Protein 4UF1 (pdb70)

B-factor: mean 53.61, std 28.67, range [16.82, 196.29]

Foldseek 3Di:
DDCPCVVVVVVVVVVVVVVVVVVVVLVPDDPVRVVLVVLLVVLLVVLCVVCVVVLVVVCVVLPDDPDDLVRSLCVLCVCLVVPLQLVSLSVSVSSLVVNCVVPPVDPPVSSVVSCPDPNVVSNCVPVVNNSVVRD/DDDDPVVVVVVVVVVVVVVVVD

Secondary structure (DSSP, 8-state):
---TTHHHHHHHHHHHHHHHHHHHHHHTS-HHHHHHHHHHHHHHHHHHHHTHHHHHHHHHHHSSSS--HHHHHHHHHHHHHH---HHHHHHHHHHHHHHHHH-TTS-THHHHHHHTTHHHHHHHTTHHHHHHHH-/----HHHHHHHHHHHHHHHH--

Sequence (157 aa):
AAIEFDEIVKKLLNIYINDICTTGEKRLLNNYEKSILDRIYKSCEYIKKNYELDFNSMYNQININNITTSDIKSKIIEALLIDSRPSVKLATLSFISLIAEKWGEKNRAKIMEILSNEIVEKISNNGKDFIDFIDSTMGQVGRQLAIIGDDINRRYD

Nearest PDB structures (foldseek):
  4uf1-assembly1_A-2  TM=1.007E+00  e=1.704E-17  Deerpox virus W-1170-84
  4uf3-assembly1_A-2  TM=9.980E-01  e=1.608E-16  Deerpox virus W-1170-84
  4uf2-assembly1_A-2  TM=9.944E-01  e=8.113E-16  Deerpox virus W-1170-84
  4d2l-assembly1_A  TM=8.173E-01  e=8.410E-04  Vaccinia virus Ankara
  5ajk-assembly1_C  TM=8.525E-01  e=1.277E-03  Variola virus

Structure (mmCIF, N/CA/C/O backbone):
data_4UF1
#
_entry.id   4UF1
#
_cell.length_a   93.260
_cell.length_b   93.260
_cell.length_c   45.620
_cell.angle_alpha   90.00
_cell.angle_beta   90.00
_cell.angle_gamma   90.00
#
_symmetry.space_group_name_H-M   'P 41 21 2'
#
loop_
_entity.id
_entity.type
_entity.pdbx_description
1 polymer 'Antiapoptotic membrane protein'
2 polymer 'Bcl-2 homologous antagonist/killer'
3 non-polymer 'SULFATE ION'
4 water water
#
loop_
_atom_site.group_PDB
_atom_site.id
_atom_site.type_symbol
_atom_site.label_atom_id
_atom_site.label_alt_id
_atom_site.label_comp_id
_atom_site.label_asym_id
_atom_site.label_entity_id
_atom_site.label_seq_id
_atom_site.pdbx_PDB_ins_code
_atom_site.Cartn_x
_atom_site.Cartn_y
_atom_site.Cartn_z
_atom_site.occupancy
_atom_site.B_iso_or_equiv
_atom_site.auth_seq_id
_atom_site.auth_comp_id
_atom_site.auth_asym_id
_atom_site.auth_atom_id
_atom_site.pdbx_PDB_model_num
ATOM 1 N N . ALA A 1 16 ? -13.419 -28.079 28.943 1.00 125.09 3 ALA A N 1
ATOM 2 C CA . ALA A 1 16 ? -12.613 -27.229 29.811 1.00 107.80 3 ALA A CA 1
ATOM 3 C C . ALA A 1 16 ? -13.002 -25.762 29.627 1.00 95.35 3 ALA A C 1
ATOM 4 O O . ALA A 1 16 ? -14.028 -25.322 30.148 1.00 85.71 3 ALA A O 1
ATOM 10 N N . ALA A 1 17 ? -12.186 -25.009 28.892 1.00 85.69 4 ALA A N 1
ATOM 11 C CA . ALA A 1 17 ? -12.494 -23.619 28.573 1.00 57.79 4 ALA A CA 1
ATOM 12 C C . ALA A 1 17 ? -13.091 -23.538 27.177 1.00 46.02 4 ALA A C 1
ATOM 13 O O . ALA A 1 17 ? -12.391 -23.714 26.182 1.00 41.92 4 ALA A O 1
ATOM 20 N N . ILE A 1 18 ? -14.388 -23.265 27.115 1.00 31.22 5 ILE A N 1
ATOM 21 C CA . ILE A 1 18 ? -15.132 -23.310 25.864 1.00 36.39 5 ILE A CA 1
ATOM 22 C C . ILE A 1 18 ? -15.463 -21.916 25.336 1.00 33.25 5 ILE A C 1
ATOM 23 O O . ILE A 1 18 ? -16.038 -21.780 24.254 1.00 38.43 5 ILE A O 1
ATOM 39 N N . GLU A 1 19 ? -15.093 -20.884 26.092 1.00 29.02 6 GLU A N 1
ATOM 40 C CA . GLU A 1 19 ? -15.636 -19.546 25.860 1.00 29.90 6 GLU A CA 1
ATOM 41 C C . GLU A 1 19 ? -15.109 -18.876 24.580 1.00 28.12 6 GLU A C 1
ATOM 42 O O . GLU A 1 19 ? -15.599 -17.809 24.197 1.00 34.48 6 GLU A O 1
ATOM 54 N N . PHE A 1 20 ? -14.127 -19.493 23.921 1.00 25.90 7 PHE A N 1
ATOM 55 C CA . PHE A 1 20 ? -13.614 -18.982 22.644 1.00 24.73 7 PHE A CA 1
ATOM 56 C C . PHE A 1 20 ? -13.921 -19.916 21.471 1.00 23.94 7 PHE A C 1
ATOM 57 O O . PHE A 1 20 ? -13.459 -19.683 20.356 1.00 23.10 7 PHE A O 1
ATOM 74 N N . ASP A 1 21 ? -14.696 -20.967 21.718 1.00 24.38 8 ASP A N 1
ATOM 75 C CA . ASP A 1 21 ? -14.987 -21.953 20.683 1.00 26.00 8 ASP A CA 1
ATOM 76 C C . ASP A 1 21 ? -15.705 -21.343 19.478 1.00 22.97 8 ASP A C 1
ATOM 77 O O . ASP A 1 21 ? -15.338 -21.602 18.335 1.00 22.39 8 ASP A O 1
ATOM 86 N N . GLU A 1 22 ? -16.726 -20.533 19.737 1.00 26.22 9 GLU A N 1
ATOM 87 C CA . GLU A 1 22 ? -17.522 -19.944 18.665 1.00 26.96 9 GLU A CA 1
ATOM 88 C C . GLU A 1 22 ? -16.733 -18.902 17.872 1.00 31.10 9 GLU A C 1
ATOM 89 O O . GLU A 1 22 ? -16.940 -18.743 16.670 1.00 29.97 9 GLU A O 1
ATOM 101 N N . ILE A 1 23 ? -15.832 -18.193 18.543 1.00 24.59 10 ILE A N 1
ATOM 102 C CA . ILE A 1 23 ? -14.983 -17.212 17.872 1.00 21.79 10 ILE A CA 1
ATOM 103 C C . ILE A 1 23 ? -14.071 -17.908 16.871 1.00 21.85 10 ILE A C 1
ATOM 104 O O . ILE A 1 23 ? -13.931 -17.457 15.735 1.00 29.21 10 ILE A O 1
ATOM 120 N N . VAL A 1 24 ? -13.459 -19.010 17.290 1.00 22.24 11 VAL A N 1
ATOM 121 C CA . VAL A 1 24 ? -12.562 -19.751 16.413 1.00 21.96 11 VAL A CA 1
ATOM 122 C C . VAL A 1 24 ? -13.333 -20.249 15.192 1.00 30.67 11 VAL A C 1
ATOM 123 O O . VAL A 1 24 ? -12.900 -20.048 14.063 1.00 29.03 11 VAL A O 1
ATOM 136 N N . LYS A 1 25 ? -14.482 -20.876 15.423 1.00 24.65 12 LYS A N 1
ATOM 137 C CA . LYS A 1 25 ? -15.308 -21.383 14.331 1.00 20.66 12 LYS A CA 1
ATOM 138 C C . LYS A 1 25 ? -15.679 -20.277 13.344 1.00 35.27 12 LYS A C 1
ATOM 139 O O . LYS A 1 25 ? -15.634 -20.475 12.128 1.00 21.38 12 LYS A O 1
ATOM 158 N N . LYS A 1 26 ? -16.037 -19.111 13.868 1.00 20.72 13 LYS A N 1
ATOM 159 C CA . LYS A 1 26 ? -16.431 -17.988 13.022 1.00 24.30 13 LYS A CA 1
ATOM 160 C C . LYS A 1 26 ? -15.264 -17.472 12.185 1.00 33.07 13 LYS A C 1
ATOM 161 O O . LYS A 1 26 ? -15.413 -17.220 10.993 1.00 22.21 13 LYS A O 1
ATOM 180 N N . LEU A 1 27 ? -14.102 -17.317 12.812 1.00 23.88 14 LEU A N 1
ATOM 181 C CA . LEU A 1 27 ? -12.940 -16.767 12.126 1.00 22.17 14 LEU A CA 1
ATOM 182 C C . LEU A 1 27 ? -12.358 -17.754 11.116 1.00 23.93 14 LEU A C 1
ATOM 183 O O . LEU A 1 27 ? -11.754 -17.347 10.125 1.00 28.72 14 LEU A O 1
ATOM 199 N N . LEU A 1 28 ? -12.540 -19.049 11.360 1.00 23.94 15 LEU A N 1
ATOM 200 C CA . LEU A 1 28 ? -12.048 -20.063 10.431 1.00 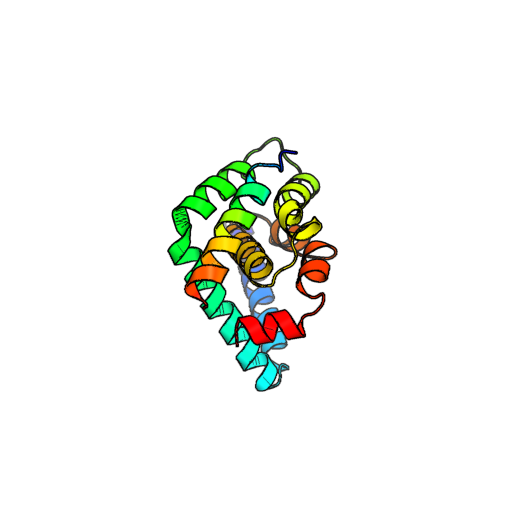31.72 15 LEU A CA 1
ATOM 201 C C 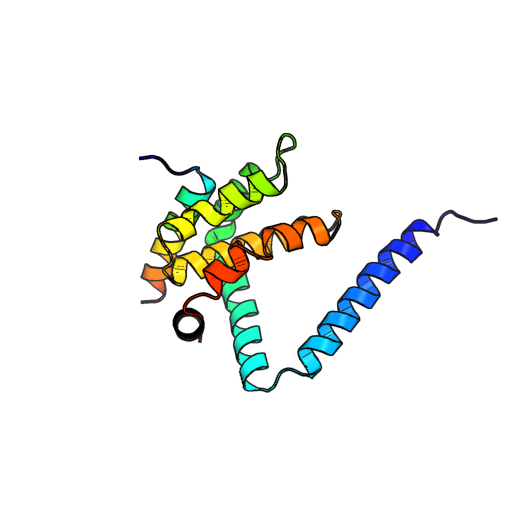. LEU A 1 28 ? -12.878 -20.084 9.149 1.00 26.87 15 LEU A C 1
ATOM 202 O O . LEU A 1 28 ? -12.339 -20.297 8.068 1.00 21.70 15 LEU A O 1
ATOM 218 N N . ASN A 1 29 ? -14.184 -19.861 9.265 1.00 26.50 16 ASN A N 1
ATOM 219 C CA . ASN A 1 29 ? -15.041 -19.780 8.087 1.00 22.80 16 ASN A CA 1
ATOM 220 C C . ASN A 1 29 ? -14.709 -18.551 7.244 1.00 33.32 16 ASN A C 1
ATOM 221 O O . ASN A 1 29 ? -14.608 -18.648 6.024 1.00 29.89 16 ASN A O 1
ATOM 232 N N . ILE A 1 30 ? -14.539 -17.399 7.890 1.00 27.29 17 ILE A N 1
ATOM 233 C CA . ILE A 1 30 ? -14.152 -16.184 7.176 1.00 24.92 17 ILE A CA 1
ATOM 234 C C . ILE A 1 30 ? -12.798 -16.380 6.508 1.00 36.27 17 ILE A C 1
ATOM 235 O O . ILE A 1 30 ? -12.595 -15.970 5.364 1.00 27.74 17 ILE A O 1
ATOM 251 N N . TYR A 1 31 ? -11.872 -17.004 7.229 1.00 31.88 18 TYR A N 1
ATOM 252 C CA . TYR A 1 31 ? -10.510 -17.151 6.742 1.00 26.49 18 TYR A CA 1
ATOM 253 C C . TYR A 1 31 ? -10.454 -18.018 5.482 1.00 29.34 18 TYR A C 1
ATOM 254 O O . TYR A 1 31 ? -9.846 -17.631 4.487 1.00 20.57 18 TYR A O 1
ATOM 272 N N . ILE A 1 32 ? -11.098 -19.180 5.515 1.00 21.26 19 ILE A N 1
ATOM 273 C CA . ILE A 1 32 ? -11.004 -20.121 4.407 1.00 24.93 19 ILE A CA 1
ATOM 274 C C . ILE A 1 32 ? -11.851 -19.668 3.215 1.00 31.37 19 ILE A C 1
ATOM 275 O O . ILE A 1 32 ? -11.505 -19.954 2.071 1.00 24.08 19 ILE A O 1
ATOM 291 N N . ASN A 1 33 ? -12.948 -18.957 3.465 1.00 28.58 20 ASN A N 1
ATOM 292 C CA . ASN A 1 33 ? -13.711 -18.370 2.364 1.00 24.85 20 ASN A CA 1
ATOM 293 C C . ASN A 1 33 ? -12.873 -17.344 1.601 1.00 26.74 20 ASN A C 1
ATOM 294 O O . ASN A 1 33 ? -12.984 -17.223 0.382 1.00 27.71 20 ASN A O 1
ATOM 305 N N . ASP A 1 34 ? -12.032 -16.609 2.323 1.00 28.07 21 ASP A N 1
ATOM 306 C CA . ASP A 1 34 ? -11.179 -15.604 1.697 1.00 29.24 21 ASP A CA 1
ATOM 307 C C . ASP A 1 34 ? -10.065 -16.256 0.877 1.00 28.22 21 ASP A C 1
ATOM 308 O O . ASP A 1 34 ? -9.744 -15.787 -0.213 1.00 32.42 21 ASP A O 1
ATOM 317 N N . ILE A 1 35 ? -9.479 -17.335 1.393 1.00 21.71 22 ILE A N 1
ATOM 318 C CA . ILE A 1 35 ? -8.428 -18.041 0.660 1.00 22.03 22 ILE A CA 1
ATOM 319 C C . ILE A 1 35 ? -9.012 -18.623 -0.624 1.00 26.93 22 ILE A C 1
ATOM 320 O O . ILE A 1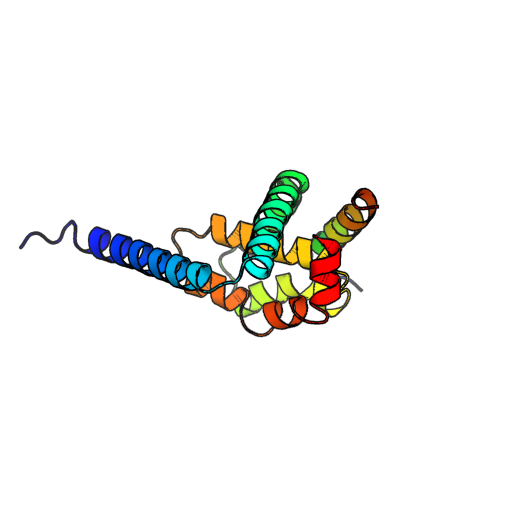 35 ? -8.352 -18.638 -1.661 1.00 32.58 22 ILE A O 1
ATOM 336 N N . CYS A 1 36 ? -10.251 -19.103 -0.545 1.00 26.59 23 CYS A N 1
ATOM 337 C CA . CYS A 1 36 ? -10.972 -19.587 -1.718 1.00 27.76 23 CYS A CA 1
ATOM 338 C C . CYS A 1 36 ? -11.036 -18.525 -2.812 1.00 34.43 23 CYS A C 1
ATOM 339 O O . CYS A 1 36 ? -10.738 -18.802 -3.975 1.00 31.60 23 CYS A O 1
ATOM 347 N N . THR A 1 37 ? -11.424 -17.312 -2.428 1.00 37.94 24 THR A N 1
ATOM 348 C CA . THR A 1 37 ? -11.502 -16.191 -3.359 1.00 34.41 24 THR A CA 1
ATOM 349 C C . THR A 1 37 ? -10.149 -15.947 -4.016 1.00 33.68 24 THR A C 1
ATOM 350 O O . THR A 1 37 ? -10.058 -15.746 -5.229 1.00 32.05 24 THR A O 1
ATOM 361 N N . THR A 1 38 ? -9.103 -15.963 -3.197 1.00 27.77 25 THR A N 1
ATOM 362 C CA . THR A 1 38 ? -7.743 -15.749 -3.673 1.00 37.38 25 THR A CA 1
ATOM 363 C C . THR A 1 38 ? -7.353 -16.840 -4.664 1.00 35.83 25 THR A C 1
ATOM 364 O O . THR A 1 38 ? -6.791 -16.559 -5.724 1.00 34.93 25 THR A O 1
ATOM 375 N N . GLY A 1 39 ? -7.659 -18.085 -4.314 1.00 27.39 26 GLY A N 1
ATOM 376 C CA . GLY A 1 39 ? -7.419 -19.209 -5.200 1.00 35.84 26 GLY A CA 1
ATOM 377 C C . GLY A 1 39 ? -8.142 -19.036 -6.522 1.00 32.25 26 GLY A C 1
ATOM 378 O O . GLY A 1 39 ? -7.634 -19.418 -7.575 1.00 40.51 26 GLY A O 1
ATOM 382 N N . GLU A 1 40 ? -9.335 -18.451 -6.463 1.00 33.63 27 GLU A N 1
ATOM 383 C CA . GLU A 1 40 ? -10.146 -18.231 -7.655 1.00 35.36 27 GLU A CA 1
ATOM 384 C C . GLU A 1 40 ? -9.588 -17.088 -8.505 1.00 38.05 27 GLU A C 1
ATOM 385 O O . GLU A 1 40 ? -9.478 -17.209 -9.724 1.00 31.90 27 GLU A O 1
ATOM 397 N N . LYS A 1 41 ? -9.238 -15.982 -7.856 1.00 33.96 28 LYS A N 1
ATOM 398 C CA . LYS A 1 41 ? -8.676 -14.827 -8.549 1.00 35.86 28 LYS A CA 1
ATOM 399 C C . LYS A 1 41 ? -7.353 -15.166 -9.227 1.00 36.77 28 LYS A C 1
ATOM 400 O O . LYS A 1 41 ? -7.045 -14.650 -10.300 1.00 30.55 28 LYS A O 1
ATOM 419 N N . ARG A 1 42 ? -6.578 -16.037 -8.592 1.00 36.34 29 ARG A N 1
ATOM 420 C CA . ARG A 1 42 ? -5.247 -16.390 -9.074 1.00 39.94 29 ARG A CA 1
ATOM 421 C C . ARG A 1 42 ? -5.286 -17.049 -10.454 1.00 43.17 29 ARG A C 1
ATOM 422 O O . ARG A 1 42 ? -4.340 -16.925 -11.234 1.00 33.20 29 ARG A O 1
ATOM 443 N N . LEU A 1 43 ? -6.380 -17.744 -10.754 1.00 37.37 30 LEU A N 1
ATOM 444 C CA . LEU A 1 43 ? -6.497 -18.486 -12.008 1.00 38.52 30 LEU A CA 1
ATOM 445 C C . LEU A 1 43 ? -7.194 -17.678 -13.106 1.00 34.85 30 LEU A C 1
ATOM 446 O O . LEU A 1 43 ? -7.299 -18.133 -14.240 1.00 36.61 30 LEU A O 1
ATOM 462 N N . LEU A 1 44 ? -7.671 -16.484 -12.767 1.00 25.43 31 LEU A N 1
ATOM 463 C CA . LEU A 1 44 ? -8.175 -15.554 -13.770 1.00 29.97 31 LEU A CA 1
ATOM 464 C C . LEU A 1 44 ? -7.013 -15.051 -14.616 1.00 31.78 31 LEU A C 1
ATOM 465 O O . LEU A 1 44 ? -5.923 -14.830 -14.089 1.00 37.26 31 LEU A O 1
ATOM 481 N N . ASN A 1 45 ? -7.228 -14.869 -15.918 1.00 32.41 32 ASN A N 1
ATOM 482 C CA . ASN A 1 45 ? -6.205 -14.237 -16.744 1.00 31.80 32 ASN A CA 1
ATOM 483 C C . ASN A 1 45 ? -6.347 -12.726 -16.616 1.00 28.41 32 ASN A C 1
ATOM 484 O O . ASN A 1 45 ? -7.273 -12.244 -15.967 1.00 29.94 32 ASN A O 1
ATOM 495 N N . ASN A 1 46 ? -5.437 -11.982 -17.236 1.00 25.37 33 ASN A N 1
ATOM 496 C CA . ASN A 1 46 ? -5.381 -10.538 -17.045 1.00 31.92 33 ASN A CA 1
ATOM 497 C C . ASN A 1 46 ? -6.632 -9.821 -17.532 1.00 25.10 33 ASN A C 1
ATOM 498 O O . ASN A 1 46 ? -7.062 -8.837 -16.932 1.00 33.17 33 ASN A O 1
ATOM 509 N N . TYR A 1 47 ? -7.216 -10.306 -18.621 1.00 31.13 34 TYR A N 1
ATOM 510 C CA . TYR A 1 47 ? -8.439 -9.704 -19.130 1.00 25.36 34 TYR A CA 1
ATOM 511 C C . TYR A 1 47 ? -9.549 -9.843 -18.098 1.00 20.38 34 TYR A C 1
ATOM 512 O O . TYR A 1 47 ? -10.279 -8.893 -17.834 1.00 21.83 34 TYR A O 1
ATOM 530 N N . GLU A 1 48 ? -9.667 -11.032 -17.514 1.00 20.00 35 GLU A N 1
ATOM 531 C CA . GLU A 1 48 ? -10.683 -11.284 -16.499 1.00 18.92 35 GLU A CA 1
ATOM 532 C C . GLU A 1 48 ? -10.444 -10.427 -15.254 1.00 24.77 35 GLU A C 1
ATOM 533 O O . GLU A 1 48 ? -11.383 -9.868 -14.690 1.00 22.96 35 GLU A O 1
ATOM 545 N N . LYS A 1 49 ? -9.188 -10.325 -14.830 1.00 23.74 36 LYS A N 1
ATOM 546 C CA . LYS A 1 49 ? -8.839 -9.498 -13.679 1.00 27.90 36 LYS A CA 1
ATOM 547 C C . LYS A 1 49 ? -9.208 -8.036 -13.924 1.00 29.08 36 LYS A C 1
ATOM 548 O O . LYS A 1 49 ? -9.639 -7.339 -13.008 1.00 27.30 36 LYS A O 1
ATOM 567 N N . SER A 1 50 ? -9.050 -7.577 -15.162 1.00 28.78 37 SER A N 1
ATOM 568 C CA . SER A 1 50 ? -9.370 -6.191 -15.499 1.00 29.15 37 SER A CA 1
ATOM 569 C C . SER A 1 50 ? -10.880 -5.943 -15.482 1.00 26.33 37 SER A C 1
ATOM 570 O O . SER A 1 50 ? -11.326 -4.884 -15.043 1.00 25.93 37 SER A O 1
ATOM 578 N N . ILE A 1 51 ? -11.665 -6.910 -15.953 1.00 20.64 38 ILE A N 1
ATOM 579 C CA . ILE A 1 51 ? -13.120 -6.778 -15.916 1.00 24.29 38 ILE A CA 1
ATOM 580 C C . ILE A 1 51 ? -13.613 -6.811 -14.471 1.00 25.58 38 ILE A C 1
ATOM 581 O O . ILE A 1 51 ? -14.480 -6.027 -14.085 1.00 24.18 38 ILE A O 1
ATOM 597 N N . LEU A 1 52 ? -13.070 -7.733 -13.683 1.00 19.05 39 LEU A N 1
ATOM 598 C CA . LEU A 1 52 ? -13.455 -7.859 -12.283 1.00 18.44 39 LEU A CA 1
ATOM 599 C C . LEU A 1 52 ? -13.201 -6.546 -11.546 1.00 28.49 39 LEU A C 1
ATOM 600 O O . LEU A 1 52 ? -14.017 -6.111 -10.740 1.00 23.36 39 LEU A O 1
ATOM 616 N N . ASP A 1 53 ? -12.069 -5.915 -11.841 1.00 23.93 40 ASP A N 1
ATOM 617 C CA . ASP A 1 53 ? -11.730 -4.631 -11.244 1.00 22.67 40 ASP A CA 1
ATOM 618 C C . ASP A 1 53 ? -12.737 -3.556 -11.646 1.00 33.94 40 ASP A C 1
ATOM 619 O O . ASP A 1 53 ? -13.112 -2.720 -10.826 1.00 28.46 40 ASP A O 1
ATOM 628 N N . ARG A 1 54 ? -13.170 -3.577 -12.904 1.00 27.31 41 ARG A N 1
ATOM 629 C CA . ARG A 1 54 ? -14.173 -2.626 -13.369 1.00 30.01 41 ARG A CA 1
ATOM 630 C C . ARG A 1 54 ? -15.485 -2.834 -12.617 1.00 33.76 41 ARG A C 1
ATOM 631 O O . ARG A 1 54 ? -16.210 -1.881 -12.335 1.00 23.56 41 ARG A O 1
ATOM 652 N N . ILE A 1 55 ? -15.784 -4.086 -12.285 1.00 28.62 42 ILE A N 1
ATOM 653 C CA . ILE A 1 55 ? -16.998 -4.404 -11.539 1.00 19.24 42 ILE A CA 1
ATOM 654 C C . ILE A 1 55 ? -16.930 -3.852 -10.117 1.00 32.03 42 ILE A C 1
ATOM 655 O O . ILE A 1 55 ? -17.896 -3.256 -9.647 1.00 27.01 42 ILE A O 1
ATOM 671 N N . TYR A 1 56 ? -15.799 -4.043 -9.436 1.00 28.60 43 TYR A N 1
ATOM 672 C CA . TYR A 1 56 ? -15.618 -3.485 -8.094 1.00 27.74 43 TYR A CA 1
ATOM 673 C C . TYR A 1 56 ? -15.854 -1.978 -8.109 1.00 26.25 43 TYR A C 1
ATOM 674 O O . TYR A 1 56 ? -16.595 -1.446 -7.283 1.00 31.05 43 TYR A O 1
ATOM 692 N N . LYS A 1 57 ? -15.220 -1.300 -9.061 1.00 28.65 44 LYS A N 1
ATOM 693 C CA . LYS A 1 57 ? -15.235 0.161 -9.118 1.00 24.12 44 LYS A CA 1
ATOM 694 C C . LYS A 1 57 ? -16.598 0.735 -9.493 1.00 28.77 44 LYS A C 1
ATOM 695 O O . LYS A 1 57 ? -17.043 1.716 -8.902 1.00 29.06 44 LYS A O 1
ATOM 714 N N . SER A 1 58 ? -17.252 0.138 -10.483 1.00 28.18 45 SER A N 1
ATOM 715 C CA . SER A 1 58 ? -18.543 0.642 -10.937 1.00 30.93 45 SER A CA 1
ATOM 716 C C . SER A 1 58 ? -19.565 0.500 -9.820 1.00 32.71 45 SER A C 1
ATOM 717 O O . SER A 1 58 ? -20.317 1.428 -9.533 1.00 29.77 45 SER A O 1
ATOM 725 N N . CYS A 1 59 ? -19.572 -0.665 -9.182 1.00 25.47 46 CYS A N 1
ATOM 726 C CA . CYS A 1 59 ? -20.512 -0.941 -8.104 1.00 25.67 46 CYS A CA 1
ATOM 727 C C . CYS A 1 59 ? -20.276 -0.038 -6.893 1.00 22.46 46 CYS A C 1
ATOM 728 O O . CYS A 1 59 ? -21.232 0.408 -6.259 1.00 28.13 46 CYS A O 1
ATOM 736 N N . GLU A 1 60 ? -19.015 0.235 -6.569 1.00 25.84 47 GLU A N 1
ATOM 737 C CA . GLU A 1 60 ? -18.718 1.154 -5.475 1.00 23.68 47 GLU A CA 1
ATOM 738 C C . GLU A 1 60 ? -19.211 2.550 -5.829 1.00 23.97 47 GLU A C 1
ATOM 739 O O . GLU A 1 60 ? -19.766 3.253 -4.982 1.00 33.30 47 GLU A O 1
ATOM 751 N N . TYR A 1 61 ? -19.005 2.948 -7.081 1.00 29.36 48 TYR A N 1
ATOM 752 C CA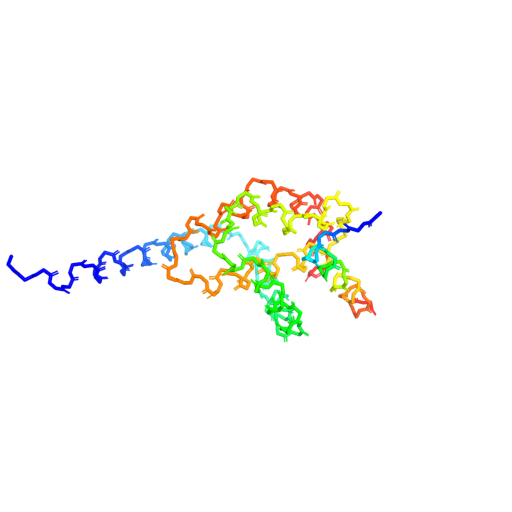 . TYR A 1 61 ? -19.481 4.244 -7.548 1.00 32.33 48 TYR A CA 1
ATOM 753 C C . TYR A 1 61 ? -20.999 4.356 -7.417 1.00 35.86 48 TYR A C 1
ATOM 754 O O . TYR A 1 61 ? -21.509 5.349 -6.896 1.00 37.23 48 TYR A O 1
ATOM 772 N N . ILE A 1 62 ? -21.715 3.338 -7.889 1.00 29.50 49 ILE A N 1
ATOM 773 C CA . ILE A 1 62 ? -23.173 3.351 -7.857 1.00 25.70 49 ILE A CA 1
ATOM 774 C C . ILE A 1 62 ? -23.695 3.308 -6.419 1.00 29.95 49 ILE A C 1
ATOM 775 O O . ILE A 1 62 ? -24.661 3.991 -6.087 1.00 30.45 49 ILE A O 1
ATOM 791 N N . LYS A 1 63 ? -23.061 2.506 -5.569 1.00 24.38 50 LYS A N 1
ATOM 792 C CA . LYS A 1 63 ? -23.488 2.401 -4.176 1.00 30.02 50 LYS A CA 1
ATOM 793 C C . LYS A 1 63 ? -23.304 3.724 -3.436 1.00 30.73 50 LYS A C 1
ATOM 794 O O . LYS A 1 63 ? -24.106 4.074 -2.572 1.00 32.10 50 LYS A O 1
ATOM 813 N N . LYS A 1 64 ? -22.250 4.457 -3.778 1.00 25.35 51 LYS A N 1
ATOM 814 C CA . LYS A 1 64 ? -21.980 5.751 -3.150 1.00 33.22 51 LYS A CA 1
ATOM 815 C C . LYS A 1 64 ? -22.945 6.835 -3.629 1.00 33.25 51 LYS A C 1
ATOM 816 O O . LYS A 1 64 ? -23.381 7.677 -2.846 1.00 44.94 51 LYS A O 1
ATOM 835 N N . ASN A 1 65 ? -23.279 6.803 -4.915 1.00 32.27 52 ASN A N 1
ATOM 836 C CA . ASN A 1 65 ? -24.046 7.876 -5.543 1.00 32.18 52 ASN A CA 1
ATOM 837 C C . ASN A 1 65 ? -25.560 7.736 -5.389 1.00 36.82 52 ASN A C 1
ATOM 838 O O . ASN A 1 65 ? -26.296 8.711 -5.560 1.00 45.77 52 ASN A O 1
ATOM 849 N N . TYR A 1 66 ? -26.020 6.530 -5.068 1.00 41.29 53 TYR A N 1
ATOM 850 C CA . TYR A 1 66 ? -27.447 6.262 -4.897 1.00 43.82 53 TYR A CA 1
ATOM 851 C C . TYR A 1 66 ? -27.699 5.671 -3.518 1.00 31.21 53 TYR A C 1
ATOM 852 O O . TYR A 1 66 ? -28.577 4.828 -3.336 1.00 32.71 53 TYR A O 1
ATOM 870 N N . GLU A 1 67 ? -26.920 6.141 -2.550 1.00 30.78 54 GLU A N 1
ATOM 871 C CA . GLU A 1 67 ? -26.906 5.577 -1.205 1.00 34.38 54 GLU A CA 1
ATOM 872 C C . GLU A 1 67 ? -28.288 5.563 -0.553 1.00 32.07 54 GLU A C 1
ATOM 873 O O . GLU A 1 67 ? -28.706 4.543 -0.010 1.00 37.24 54 GLU A O 1
ATOM 885 N N . LEU A 1 68 ? -29.000 6.684 -0.614 1.00 34.81 55 LEU A N 1
ATOM 886 C CA . LEU A 1 68 ? -30.309 6.771 0.024 1.00 35.37 55 LEU A CA 1
ATOM 887 C C . LEU A 1 68 ? -31.348 5.921 -0.697 1.00 52.61 55 LEU A C 1
ATOM 888 O O . LEU A 1 68 ? -32.158 5.256 -0.050 1.00 45.88 55 LEU A O 1
ATOM 904 N N . ASP A 1 69 ? -31.335 5.955 -2.028 1.00 47.13 56 ASP A N 1
ATOM 905 C CA . ASP A 1 69 ? -32.191 5.076 -2.821 1.00 44.19 56 ASP A CA 1
ATOM 906 C C . ASP A 1 69 ? -32.025 3.639 -2.353 1.00 46.86 56 ASP A C 1
ATOM 907 O O . ASP A 1 69 ? -32.998 2.932 -2.094 1.00 39.21 56 ASP A O 1
ATOM 916 N N . PHE A 1 70 ? -30.768 3.227 -2.236 1.00 29.97 57 PHE A N 1
ATOM 917 C CA . PHE A 1 70 ? -30.432 1.864 -1.857 1.00 40.10 57 PHE A CA 1
ATOM 918 C C . PHE A 1 70 ? -30.799 1.564 -0.405 1.00 35.08 57 PHE A C 1
ATOM 919 O O . PHE A 1 70 ? -31.168 0.435 -0.076 1.00 39.79 57 PHE A O 1
ATOM 936 N N . ASN A 1 71 ? -30.698 2.565 0.463 1.00 34.73 58 ASN A N 1
ATOM 937 C CA . ASN A 1 71 ? -31.064 2.388 1.862 1.00 47.01 58 ASN A CA 1
ATOM 938 C C . ASN A 1 71 ? -32.566 2.147 1.990 1.00 47.90 58 ASN A C 1
ATOM 939 O O . ASN A 1 71 ? -33.006 1.267 2.733 1.00 42.73 58 ASN A O 1
ATOM 950 N N . SER A 1 72 ? -33.345 2.936 1.255 1.00 44.38 59 SER A N 1
ATOM 951 C CA . SER A 1 72 ? -34.791 2.759 1.192 1.00 48.98 59 SER A CA 1
ATOM 952 C C . SER A 1 72 ? -35.150 1.373 0.666 1.00 43.02 59 SER A C 1
ATOM 953 O O . SER A 1 72 ? -36.002 0.688 1.227 1.00 43.72 59 SER A O 1
ATOM 961 N N . MET A 1 73 ? -34.495 0.969 -0.416 1.00 33.72 60 MET A N 1
ATOM 962 C CA . MET A 1 73 ? -34.719 -0.348 -0.997 1.00 63.81 60 MET A CA 1
ATOM 963 C C . MET A 1 73 ? -34.293 -1.439 -0.029 1.00 52.74 60 MET A C 1
ATOM 964 O O . MET A 1 73 ? -34.922 -2.490 0.057 1.00 43.28 60 MET A O 1
ATOM 978 N N . TYR A 1 74 ? -33.209 -1.183 0.692 1.00 49.40 61 TYR A N 1
ATOM 979 C CA . TYR A 1 74 ? -32.695 -2.143 1.654 1.00 31.60 61 TYR A CA 1
ATOM 980 C C . TYR A 1 74 ? -33.693 -2.393 2.779 1.00 40.77 61 TYR A C 1
ATOM 981 O O . TYR A 1 74 ? -33.914 -3.536 3.177 1.00 36.71 61 TYR A O 1
ATOM 999 N N . ASN A 1 75 ? -34.295 -1.324 3.288 1.00 38.17 62 ASN A N 1
ATOM 1000 C CA . ASN A 1 75 ? -35.263 -1.444 4.374 1.00 45.90 62 ASN A CA 1
ATOM 1001 C C . ASN A 1 75 ? -36.514 -2.205 3.941 1.00 48.19 62 ASN A C 1
ATOM 1002 O O . ASN A 1 75 ? -37.238 -2.747 4.775 1.00 56.47 62 ASN A O 1
ATOM 1013 N N . GLN A 1 76 ? -36.764 -2.245 2.635 1.00 48.10 63 GLN A N 1
ATOM 1014 C CA . GLN A 1 76 ? -37.913 -2.967 2.098 1.00 49.05 63 GLN A CA 1
ATOM 1015 C C . GLN A 1 76 ? -37.727 -4.480 2.204 1.00 50.81 63 GLN A C 1
ATOM 1016 O O . GLN A 1 76 ? -38.697 -5.214 2.384 1.00 51.74 63 GLN A O 1
ATOM 1030 N N . ILE A 1 77 ? -36.482 -4.938 2.096 1.00 54.15 64 ILE A N 1
ATOM 1031 C CA . ILE A 1 77 ? -36.185 -6.371 2.096 1.00 57.23 64 ILE A CA 1
ATOM 1032 C C . ILE A 1 77 ? -35.474 -6.839 3.364 1.00 54.00 64 ILE A C 1
ATOM 1033 O O . ILE A 1 77 ? -35.190 -8.027 3.509 1.00 53.89 64 ILE A O 1
ATOM 1049 N N . ASN A 1 78 ? -35.188 -5.915 4.277 1.00 50.86 65 ASN A N 1
ATOM 1050 C CA . ASN A 1 78 ? -34.540 -6.270 5.536 1.00 63.8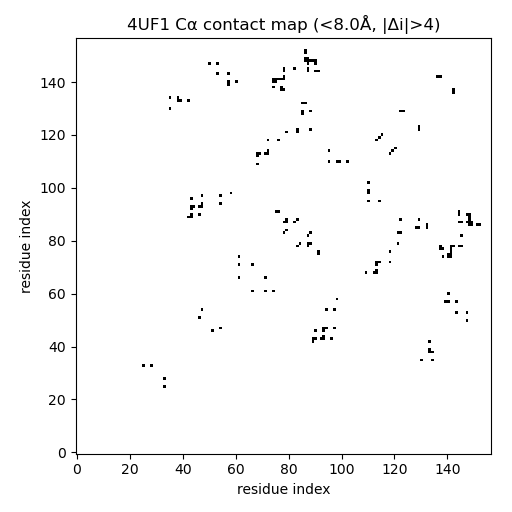1 65 ASN A CA 1
ATOM 1051 C C . ASN A 1 78 ? -35.557 -6.449 6.660 1.00 59.17 65 ASN A C 1
ATOM 1052 O O . ASN A 1 78 ? -35.203 -6.445 7.837 1.00 52.76 65 ASN A O 1
ATOM 1063 N N . ILE A 1 79 ? -36.825 -6.612 6.297 1.00 58.97 66 ILE A N 1
ATOM 1064 C CA . ILE A 1 79 ? -37.861 -6.865 7.291 1.00 72.81 66 ILE A CA 1
ATOM 1065 C C . ILE A 1 79 ? -37.808 -8.333 7.700 1.00 88.66 66 ILE A C 1
ATOM 1066 O O . ILE A 1 79 ? -37.015 -9.104 7.158 1.00 83.07 66 ILE A O 1
ATOM 1082 N N . ASN A 1 80 ? -38.653 -8.714 8.653 1.00 105.68 67 ASN A N 1
ATOM 1083 C CA . ASN A 1 80 ? -38.577 -10.037 9.263 1.00 102.41 67 ASN A CA 1
ATOM 1084 C C . ASN A 1 80 ? -39.537 -11.040 8.629 1.00 88.14 67 ASN A C 1
ATOM 1085 O O . ASN A 1 80 ? -39.221 -12.222 8.509 1.00 76.31 67 ASN A O 1
ATOM 1096 N N . ASN A 1 81 ? -40.708 -10.563 8.223 1.00 110.24 68 ASN A N 1
ATOM 1097 C CA . ASN A 1 81 ? -41.713 -11.422 7.608 1.00 123.86 68 ASN A CA 1
ATOM 1098 C C . ASN A 1 81 ? -41.434 -11.605 6.115 1.00 125.72 68 ASN A C 1
ATOM 1099 O O . ASN A 1 81 ? -42.215 -11.177 5.263 1.00 146.67 68 ASN A O 1
ATOM 1110 N N . ILE A 1 82 ? -40.311 -12.242 5.799 1.00 96.04 69 ILE A N 1
ATOM 1111 C CA . ILE A 1 82 ? -39.923 -12.429 4.406 1.00 76.82 69 ILE A CA 1
ATOM 1112 C C . ILE A 1 82 ? -38.913 -13.565 4.231 1.00 69.26 69 ILE A C 1
ATOM 1113 O O . ILE A 1 82 ? -37.993 -13.723 5.033 1.00 76.06 69 ILE A O 1
ATOM 1129 N N . THR A 1 83 ? -39.110 -14.361 3.182 1.00 71.09 70 THR A N 1
ATOM 1130 C CA . THR A 1 83 ? -38.207 -15.463 2.860 1.00 70.81 70 THR A CA 1
ATOM 1131 C C . THR A 1 83 ? -37.183 -15.019 1.822 1.00 73.51 70 THR A C 1
ATOM 1132 O O . THR A 1 83 ? -37.307 -13.943 1.237 1.00 65.01 70 THR A O 1
ATOM 1143 N N . THR A 1 84 ? -36.175 -15.855 1.595 1.00 73.41 71 THR A N 1
ATOM 1144 C CA . THR A 1 84 ? -35.161 -15.588 0.580 1.00 68.11 71 THR A CA 1
ATOM 1145 C C . THR A 1 84 ? -35.752 -15.556 -0.828 1.00 47.33 71 THR A C 1
ATOM 1146 O O . THR A 1 84 ? -35.287 -14.804 -1.687 1.00 46.80 71 THR A O 1
ATOM 1157 N N . SER A 1 85 ? -36.771 -16.376 -1.066 1.00 57.79 72 SER A N 1
ATOM 1158 C CA . SER A 1 85 ? -37.410 -16.430 -2.375 1.00 62.54 72 SER A CA 1
ATOM 1159 C C . SER A 1 85 ? -38.183 -15.143 -2.651 1.00 58.68 72 SER A C 1
ATOM 1160 O O . SER A 1 85 ? -38.257 -14.685 -3.792 1.00 52.08 72 SER A O 1
ATOM 1168 N N . ASP A 1 86 ? -38.758 -14.563 -1.601 1.00 51.00 73 ASP A N 1
ATOM 1169 C CA . ASP A 1 86 ? -39.504 -13.314 -1.726 1.00 59.52 73 ASP A CA 1
ATOM 1170 C C . ASP A 1 86 ? -38.564 -12.135 -1.956 1.00 53.23 73 ASP A C 1
ATOM 1171 O O . ASP A 1 86 ? -38.853 -11.253 -2.764 1.00 48.42 73 ASP A O 1
ATOM 1180 N N . ILE A 1 87 ? -37.445 -12.118 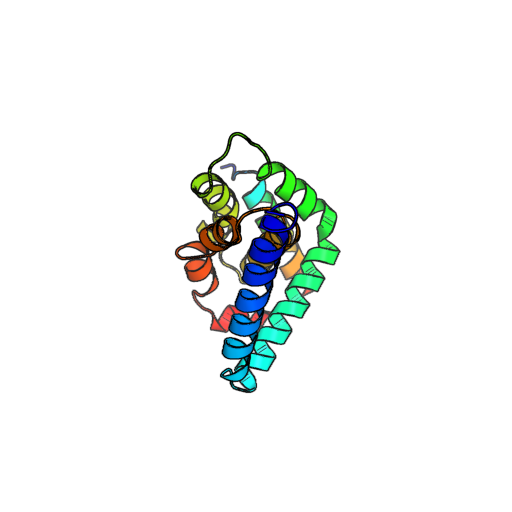-1.236 1.00 43.20 74 ILE A N 1
ATOM 1181 C CA . ILE A 1 87 ? -36.432 -11.085 -1.424 1.00 45.90 74 ILE A CA 1
ATOM 1182 C C . ILE A 1 87 ? -35.931 -11.138 -2.860 1.00 44.97 74 ILE A C 1
ATOM 1183 O O . ILE A 1 87 ? -35.788 -10.111 -3.523 1.00 47.01 74 ILE A O 1
ATOM 1199 N N . LYS A 1 88 ? -35.665 -12.351 -3.327 1.00 47.12 75 LYS A N 1
ATOM 1200 C CA . LYS A 1 88 ? -35.181 -12.572 -4.681 1.00 52.80 75 LYS A CA 1
ATOM 1201 C C . LYS A 1 88 ? -36.190 -12.077 -5.712 1.00 49.87 75 LYS A C 1
ATOM 1202 O O . LYS A 1 88 ? -35.817 -11.493 -6.729 1.00 45.54 75 LYS A O 1
ATOM 1221 N N . SER A 1 89 ? -37.469 -12.311 -5.439 1.00 45.60 76 SER A N 1
ATOM 1222 C CA . SER A 1 89 ? -38.538 -11.887 -6.338 1.00 44.64 76 SER A CA 1
ATOM 1223 C C . SER A 1 89 ? -38.647 -10.364 -6.409 1.00 43.50 76 SER A C 1
ATOM 1224 O O . SER A 1 89 ? -38.873 -9.804 -7.480 1.00 42.32 76 SER A O 1
ATOM 1232 N N . LYS A 1 90 ? -38.490 -9.699 -5.270 1.00 35.41 77 LYS A N 1
ATOM 1233 C CA . LYS A 1 90 ? -38.555 -8.242 -5.225 1.00 37.38 77 LYS A CA 1
ATOM 1234 C C . LYS A 1 90 ? -37.412 -7.616 -6.020 1.00 37.93 77 LYS A C 1
ATOM 1235 O O . LYS A 1 90 ? -37.606 -6.645 -6.750 1.00 42.66 77 LYS A O 1
ATOM 1254 N N . ILE A 1 91 ? -36.220 -8.185 -5.873 1.00 33.09 78 ILE A N 1
ATOM 1255 C CA . ILE A 1 91 ? -35.014 -7.632 -6.480 1.00 33.24 78 ILE A CA 1
ATOM 1256 C C . ILE A 1 91 ? -34.959 -7.879 -7.985 1.00 39.58 78 ILE A C 1
ATOM 1257 O O . ILE A 1 91 ? -34.558 -6.999 -8.745 1.00 44.00 78 ILE A O 1
ATOM 1273 N N . ILE A 1 92 ? -35.361 -9.070 -8.416 1.00 36.86 79 ILE A N 1
ATOM 1274 C CA . ILE A 1 92 ? -35.230 -9.446 -9.822 1.00 39.91 79 ILE A CA 1
ATOM 1275 C C . ILE A 1 92 ? -36.280 -8.771 -10.706 1.00 34.97 79 ILE A C 1
ATOM 1276 O O . ILE A 1 92 ? -36.114 -8.695 -11.924 1.00 43.72 79 ILE A O 1
ATOM 1292 N N . GLU A 1 93 ? -37.348 -8.270 -10.091 1.00 32.26 80 GLU A N 1
ATOM 1293 C CA . GLU A 1 93 ? -38.520 -7.815 -10.836 1.00 41.75 80 GLU A CA 1
ATOM 1294 C C . GLU A 1 93 ? -38.206 -6.774 -11.913 1.00 44.32 80 GLU A C 1
ATOM 1295 O O . GLU A 1 93 ? -38.826 -6.778 -12.979 1.00 46.47 80 GLU A O 1
ATOM 1307 N N . ALA A 1 94 ? -37.254 -5.887 -11.641 1.00 45.82 81 ALA A N 1
ATOM 1308 C CA . ALA A 1 94 ? -36.881 -4.863 -12.613 1.00 36.49 81 ALA A CA 1
ATOM 1309 C C . ALA A 1 94 ? -36.321 -5.508 -13.878 1.00 39.60 81 ALA A C 1
ATOM 1310 O O . ALA A 1 94 ? -36.728 -5.167 -14.986 1.00 43.50 81 ALA A O 1
ATOM 1317 N N . LEU A 1 95 ? -35.397 -6.451 -13.705 1.00 30.25 82 LEU A N 1
ATOM 1318 C CA . LEU A 1 95 ? -34.756 -7.123 -14.835 1.00 47.08 82 LEU A CA 1
ATOM 1319 C C . LEU A 1 95 ? -35.731 -7.942 -15.678 1.00 52.85 82 LEU A C 1
ATOM 1320 O O . LEU A 1 95 ? -35.545 -8.067 -16.891 1.00 43.75 82 LEU A O 1
ATOM 1336 N N . LEU A 1 96 ? -36.757 -8.503 -15.040 1.00 47.65 83 LEU A N 1
ATOM 1337 C CA . LEU A 1 96 ? -37.695 -9.382 -15.735 1.00 50.21 83 LEU A CA 1
ATOM 1338 C C . LEU A 1 96 ? -38.327 -8.685 -16.941 1.00 55.06 83 LEU A C 1
ATOM 1339 O O . LEU A 1 96 ? -38.679 -9.341 -17.925 1.00 65.12 83 LEU A O 1
ATOM 1355 N N . ILE A 1 97 ? -38.467 -7.362 -16.858 1.00 47.07 84 ILE A N 1
ATOM 1356 C CA . ILE A 1 97 ? -39.112 -6.587 -17.920 1.00 60.72 84 ILE A CA 1
ATOM 1357 C C . ILE A 1 97 ? -38.153 -5.599 -18.589 1.00 54.60 84 ILE A C 1
ATOM 1358 O O . ILE A 1 97 ? -38.397 -5.166 -19.715 1.00 51.61 84 ILE A O 1
ATOM 1374 N N . ASP A 1 98 ? -37.072 -5.246 -17.898 1.00 60.14 85 ASP A N 1
ATOM 1375 C CA . ASP A 1 98 ? -36.107 -4.272 -18.409 1.00 58.09 85 ASP A CA 1
ATOM 1376 C C . ASP A 1 98 ? -34.678 -4.722 -18.119 1.00 52.12 85 ASP A C 1
ATOM 1377 O O . ASP A 1 98 ? -34.194 -4.587 -16.996 1.00 51.12 85 ASP A O 1
ATOM 1386 N N . SER A 1 99 ? -34.005 -5.240 -19.144 1.00 30.54 86 SER A N 1
ATOM 1387 C CA . SER A 1 99 ? -32.694 -5.866 -18.974 1.00 49.15 86 SER A CA 1
ATOM 1388 C C . SER A 1 99 ? -31.555 -5.069 -19.619 1.00 41.91 86 SER A C 1
ATOM 1389 O O . SER A 1 99 ? -30.560 -5.646 -20.055 1.00 42.24 86 SER A O 1
ATOM 1397 N N . ARG A 1 100 ? -31.701 -3.749 -19.678 1.00 40.38 87 ARG A N 1
ATOM 1398 C CA . ARG A 1 100 ? -30.598 -2.881 -20.080 1.00 34.30 87 ARG A CA 1
ATOM 1399 C C . ARG A 1 100 ? -29.436 -3.055 -19.100 1.00 37.64 87 ARG A C 1
ATOM 1400 O O . ARG A 1 100 ? -29.662 -3.368 -17.931 1.00 25.34 87 ARG A O 1
ATOM 1421 N N . PRO A 1 101 ? -28.190 -2.860 -19.567 1.00 33.16 88 PRO A N 1
ATOM 1422 C CA . PRO A 1 101 ? -27.052 -3.007 -18.651 1.00 32.83 88 PRO A CA 1
ATOM 1423 C C . PRO A 1 101 ? -27.077 -2.040 -17.464 1.00 29.28 88 PRO A C 1
ATOM 1424 O O . PRO A 1 101 ? -26.525 -2.365 -16.413 1.00 27.37 88 PRO A O 1
ATOM 1435 N N . SER A 1 102 ? -27.698 -0.875 -17.628 1.00 29.62 89 SER A N 1
ATOM 1436 C CA . SER A 1 102 ? -27.775 0.097 -16.542 1.00 34.77 89 SER A CA 1
ATOM 1437 C C . SER A 1 102 ? -28.567 -0.464 -15.362 1.00 34.25 89 SER A C 1
ATOM 1438 O O . SER A 1 102 ? -28.218 -0.230 -14.205 1.00 36.92 89 SER A O 1
ATOM 1446 N N . VAL A 1 103 ? -29.630 -1.208 -15.659 1.00 26.06 90 VAL A N 1
ATOM 1447 C CA . VAL A 1 103 ? -30.445 -1.824 -14.615 1.00 29.39 90 VAL A CA 1
ATOM 1448 C C . VAL A 1 103 ? -29.718 -3.029 -14.017 1.00 29.35 90 VAL A C 1
ATOM 1449 O O . VAL A 1 103 ? -29.841 -3.307 -12.824 1.00 28.74 90 VAL A O 1
ATOM 1462 N N . LYS A 1 104 ? -28.961 -3.744 -14.846 1.00 29.76 91 LYS A N 1
ATOM 1463 C CA . LYS A 1 104 ? -28.142 -4.850 -14.356 1.00 21.92 91 LYS A CA 1
ATOM 1464 C C . LYS A 1 104 ? -27.133 -4.336 -13.343 1.00 27.52 91 LYS A C 1
ATOM 1465 O O . LYS A 1 104 ? -26.927 -4.944 -12.293 1.00 22.10 91 LYS A O 1
ATOM 1484 N N . LEU A 1 105 ? -26.515 -3.205 -13.666 1.00 23.83 92 LEU A N 1
ATOM 1485 C CA . LEU A 1 105 ? -25.530 -2.588 -12.785 1.00 23.60 92 LEU A CA 1
ATOM 1486 C C . LEU A 1 105 ? -26.178 -2.124 -11.485 1.00 21.15 92 LEU A C 1
ATOM 1487 O O . LEU A 1 105 ? -25.607 -2.282 -10.408 1.00 33.84 92 LEU A O 1
ATOM 1503 N N . ALA A 1 106 ? -27.373 -1.555 -11.594 1.00 25.35 93 ALA A N 1
ATOM 1504 C CA . ALA A 1 106 ? -28.120 -1.106 -10.423 1.00 28.54 93 ALA A CA 1
ATOM 1505 C C . ALA A 1 106 ? -28.494 -2.293 -9.546 1.00 32.49 93 ALA A C 1
ATOM 1506 O O . ALA A 1 106 ? -28.395 -2.230 -8.321 1.00 26.55 93 ALA A O 1
ATOM 1513 N N . THR A 1 107 ? -28.916 -3.377 -10.189 1.00 26.39 94 THR A N 1
ATOM 1514 C CA . THR A 1 107 ? -29.331 -4.582 -9.480 1.00 30.00 94 THR A CA 1
ATOM 1515 C C . THR A 1 107 ? -28.145 -5.219 -8.767 1.00 26.32 94 THR A C 1
ATOM 1516 O O . THR A 1 107 ? -28.242 -5.609 -7.601 1.00 26.98 94 THR A O 1
ATOM 1527 N N . LEU A 1 108 ? -27.027 -5.319 -9.478 1.00 22.15 95 LEU A N 1
ATOM 1528 C CA . LEU A 1 108 ? -25.814 -5.909 -8.932 1.00 22.11 95 LEU A CA 1
ATOM 1529 C C . LEU A 1 108 ? -25.283 -5.086 -7.763 1.00 27.45 95 LEU A C 1
ATOM 1530 O O . LEU A 1 108 ? -24.852 -5.632 -6.744 1.00 29.15 95 LEU A O 1
ATOM 1546 N N . SER A 1 109 ? -25.315 -3.768 -7.923 1.00 24.88 96 SER A N 1
ATOM 1547 C CA . SER A 1 109 ? -24.824 -2.857 -6.899 1.00 24.71 96 SER A CA 1
ATOM 1548 C C . SER A 1 109 ? -25.653 -2.970 -5.627 1.00 23.90 96 SER A C 1
ATOM 1549 O O . SER A 1 109 ? -25.122 -2.886 -4.518 1.00 28.36 96 SER A O 1
ATOM 1557 N N . PHE A 1 110 ? -26.958 -3.162 -5.793 1.00 21.63 97 PHE A N 1
ATOM 1558 C CA . PHE A 1 110 ? -27.854 -3.335 -4.655 1.00 23.40 97 PHE A CA 1
ATOM 1559 C C . PHE A 1 110 ? -27.553 -4.639 -3.922 1.00 32.25 97 PHE A C 1
ATOM 1560 O O . PHE A 1 110 ? -27.526 -4.678 -2.694 1.00 27.02 97 PHE A O 1
ATOM 1577 N N . ILE A 1 111 ? -27.336 -5.706 -4.684 1.00 31.26 98 ILE A N 1
ATOM 1578 C CA . ILE A 1 111 ? -26.986 -6.999 -4.107 1.00 24.59 98 ILE A CA 1
ATOM 1579 C C . ILE A 1 111 ? -25.669 -6.878 -3.350 1.00 26.51 98 ILE A C 1
ATOM 1580 O O . ILE A 1 111 ? -25.501 -7.461 -2.282 1.00 32.73 98 ILE A O 1
ATOM 1596 N N . SER A 1 112 ? -24.743 -6.105 -3.906 1.00 24.41 99 SER A N 1
ATOM 1597 C CA . SER A 1 112 ? -23.467 -5.851 -3.255 1.00 21.04 99 SER A CA 1
ATOM 1598 C C . SER A 1 112 ? -23.665 -5.111 -1.933 1.00 21.95 99 SER A C 1
ATOM 1599 O O . SER A 1 112 ? -22.991 -5.402 -0.949 1.00 24.79 99 SER A O 1
ATOM 1607 N N . LEU A 1 113 ? -24.592 -4.158 -1.907 1.00 23.93 100 LEU A N 1
ATOM 1608 C CA . LEU A 1 113 ? -24.884 -3.433 -0.672 1.00 29.55 100 LEU A CA 1
ATOM 1609 C C . LEU A 1 113 ? -25.407 -4.383 0.400 1.00 29.87 100 LEU A C 1
ATOM 1610 O O . LEU A 1 113 ? -25.023 -4.286 1.565 1.00 33.75 100 LEU A O 1
ATOM 1626 N N . ILE A 1 114 ? -26.293 -5.291 0.003 1.00 36.83 101 ILE A N 1
ATOM 1627 C CA . ILE A 1 114 ? -26.881 -6.241 0.941 1.00 31.07 101 ILE A CA 1
ATOM 1628 C C . ILE A 1 114 ? -25.792 -7.130 1.532 1.00 36.70 101 ILE A C 1
ATOM 1629 O O . ILE A 1 114 ? -25.780 -7.387 2.736 1.00 32.47 101 ILE A O 1
ATOM 1645 N N . ALA A 1 115 ? -24.881 -7.597 0.682 1.00 27.58 102 ALA A N 1
ATOM 1646 C CA . ALA A 1 115 ? -23.762 -8.422 1.133 1.00 33.82 102 ALA A CA 1
ATOM 1647 C C . ALA A 1 115 ? -22.948 -7.689 2.193 1.00 28.30 102 ALA A C 1
ATOM 1648 O O . ALA A 1 115 ? -22.551 -8.275 3.199 1.00 41.17 102 ALA A O 1
ATOM 1655 N N . GLU A 1 116 ? -22.714 -6.402 1.958 1.00 32.41 103 GLU A N 1
ATOM 1656 C CA . GLU A 1 116 ? -21.968 -5.569 2.893 1.00 33.41 103 GLU A CA 1
ATOM 1657 C C . GLU A 1 116 ? -22.653 -5.472 4.253 1.00 38.66 103 GLU A C 1
ATOM 1658 O O . GLU A 1 116 ? -21.991 -5.428 5.289 1.00 48.40 103 GLU A O 1
ATOM 1670 N N . LYS A 1 117 ? -23.982 -5.440 4.244 1.00 31.18 104 LYS A N 1
ATOM 1671 C CA . LYS A 1 117 ? -24.752 -5.149 5.450 1.00 29.23 104 LYS A CA 1
ATOM 1672 C C . LYS A 1 117 ? -25.131 -6.393 6.255 1.00 32.56 104 LYS A C 1
ATOM 1673 O O . LYS A 1 117 ? -25.428 -6.294 7.446 1.00 38.39 104 LYS A O 1
ATOM 1692 N N . TRP A 1 118 ? -25.116 -7.556 5.609 1.00 29.49 105 TRP A N 1
ATOM 1693 C CA . TRP A 1 118 ? -25.503 -8.809 6.261 1.00 30.72 105 TRP A CA 1
ATOM 1694 C C . TRP A 1 118 ? -24.283 -9.624 6.694 1.00 32.92 105 TRP A C 1
ATOM 1695 O O . TRP A 1 118 ? -24.232 -10.840 6.506 1.00 35.04 105 TRP A O 1
ATOM 1716 N N . GLY A 1 119 ? -23.306 -8.944 7.285 1.00 36.22 106 GLY A N 1
ATOM 1717 C CA . GLY A 1 119 ? -22.087 -9.587 7.744 1.00 51.02 106 GLY A CA 1
ATOM 1718 C C . GLY A 1 119 ? -22.293 -10.631 8.829 1.00 53.09 106 GLY A C 1
ATOM 1719 O O . GLY A 1 119 ? -21.485 -11.551 8.967 1.00 61.52 106 GLY A O 1
ATOM 1723 N N . GLU A 1 120 ? -23.366 -10.493 9.602 1.00 47.85 107 GLU A N 1
ATOM 1724 C CA . GLU A 1 120 ? -23.643 -11.422 10.696 1.00 48.92 107 GLU A CA 1
ATOM 1725 C C . GLU A 1 120 ? -24.430 -12.646 10.241 1.00 49.16 107 GLU A C 1
ATOM 1726 O O . GLU A 1 120 ? -24.462 -13.661 10.936 1.00 54.76 107 GLU A O 1
ATOM 1738 N N . LYS A 1 121 ? -25.064 -12.549 9.077 1.00 48.88 108 LYS A N 1
ATOM 1739 C CA . LYS A 1 121 ? -25.819 -13.671 8.529 1.00 48.16 108 LYS A CA 1
ATOM 1740 C C . LYS A 1 121 ? -24.890 -14.689 7.896 1.00 45.99 108 LYS A C 1
ATOM 1741 O O . LYS A 1 121 ? -23.735 -14.385 7.593 1.00 48.69 108 LYS A O 1
ATOM 1760 N N . ASN A 1 122 ? -25.401 -15.897 7.690 1.00 60.31 109 ASN A N 1
ATOM 1761 C CA . ASN A 1 122 ? -24.677 -16.883 6.907 1.00 56.65 109 ASN A CA 1
ATOM 1762 C C . ASN A 1 122 ? -24.570 -16.407 5.467 1.00 46.99 109 ASN A C 1
ATOM 1763 O O . ASN A 1 122 ? -25.560 -15.997 4.853 1.00 51.36 109 ASN A O 1
ATOM 1774 N N . ARG A 1 123 ? -23.346 -16.461 4.956 1.00 50.87 110 ARG A N 1
ATOM 1775 C CA . ARG A 1 123 ? -23.015 -16.127 3.574 1.00 47.57 110 ARG A CA 1
ATOM 1776 C C . ARG A 1 123 ? -24.002 -16.713 2.566 1.00 48.37 110 ARG A C 1
ATOM 1777 O O . ARG A 1 123 ? -24.272 -16.110 1.527 1.00 34.76 110 ARG A O 1
ATOM 1798 N N . ALA A 1 124 ? -24.542 -17.885 2.884 1.00 47.64 111 ALA A N 1
ATOM 1799 C CA . ALA A 1 124 ? -25.483 -18.567 2.003 1.00 51.98 111 ALA A CA 1
ATOM 1800 C C . ALA A 1 124 ? -26.733 -17.733 1.720 1.00 55.64 111 ALA A C 1
ATOM 1801 O O . ALA A 1 124 ? -27.290 -17.803 0.624 1.00 62.75 111 ALA A O 1
ATOM 1808 N N . LYS A 1 125 ? -27.171 -16.941 2.697 1.00 57.25 112 LYS A N 1
ATOM 1809 C CA . LYS A 1 125 ? -28.411 -16.186 2.548 1.00 52.45 112 LYS A CA 1
ATOM 1810 C C . LYS A 1 125 ? -28.239 -14.923 1.710 1.00 56.45 112 LYS A C 1
ATOM 1811 O O . LYS A 1 125 ? -29.225 -14.260 1.385 1.00 59.73 112 LYS A O 1
ATOM 1830 N N . ILE A 1 126 ? -27.000 -14.586 1.363 1.00 44.02 113 ILE A N 1
ATOM 1831 C CA . ILE A 1 126 ? -26.759 -13.570 0.346 1.00 35.25 113 ILE A CA 1
ATOM 1832 C C . ILE A 1 126 ? -26.552 -14.262 -0.996 1.00 44.41 113 ILE A C 1
ATOM 1833 O O . ILE A 1 126 ? -27.075 -13.823 -2.021 1.00 33.63 113 ILE A O 1
ATOM 1849 N N . MET A 1 127 ? -25.788 -15.349 -0.982 1.00 35.54 114 MET A N 1
ATOM 1850 C CA . MET A 1 127 ? -25.410 -16.022 -2.219 1.00 47.99 114 MET A CA 1
ATOM 1851 C C . MET A 1 127 ? -26.596 -16.690 -2.919 1.00 45.07 114 MET A C 1
ATOM 1852 O O . MET A 1 127 ? -26.585 -16.820 -4.142 1.00 53.43 114 MET A O 1
ATOM 1866 N N . GLU A 1 128 ? -27.610 -17.115 -2.167 1.00 41.18 115 GLU A N 1
ATOM 1867 C CA . GLU A 1 128 ? -28.765 -17.760 -2.794 1.00 53.23 115 GLU A CA 1
ATOM 1868 C C . GLU A 1 128 ? -29.797 -16.723 -3.257 1.00 59.95 115 GLU A C 1
ATOM 1869 O O . GLU A 1 128 ? -30.817 -17.082 -3.846 1.00 63.44 115 GLU A O 1
ATOM 1881 N N . ILE A 1 129 ? -29.530 -15.444 -3.000 1.00 48.89 116 ILE A N 1
ATOM 1882 C CA . ILE A 1 129 ? -30.238 -14.374 -3.700 1.00 53.67 116 ILE A CA 1
ATOM 1883 C C . ILE A 1 129 ? -29.679 -14.301 -5.116 1.00 55.34 116 ILE A C 1
ATOM 1884 O O . ILE A 1 129 ? -30.426 -14.336 -6.094 1.00 52.31 116 ILE A O 1
ATOM 1900 N N . LEU A 1 130 ? -28.354 -14.215 -5.212 1.00 51.61 117 LEU A N 1
ATOM 1901 C CA . LEU A 1 130 ? -27.677 -13.986 -6.485 1.00 46.44 117 LEU A CA 1
ATOM 1902 C C . LEU A 1 130 ? -27.713 -15.199 -7.411 1.00 49.01 117 LEU A C 1
ATOM 1903 O O . LEU A 1 130 ? -27.937 -15.064 -8.616 1.00 37.50 117 LEU A O 1
ATOM 1919 N N . SER A 1 131 ? -27.482 -16.379 -6.849 1.00 45.60 118 SER A N 1
ATOM 1920 C CA . SER A 1 131 ? -27.232 -17.565 -7.660 1.00 54.58 118 SER A CA 1
ATOM 1921 C C . SER A 1 131 ? -28.458 -17.988 -8.460 1.00 41.48 118 SER A C 1
ATOM 1922 O O . SER A 1 131 ? -29.587 -17.617 -8.137 1.00 43.28 118 SER A O 1
ATOM 1930 N N . ASN A 1 132 ? -28.206 -18.766 -9.510 1.00 60.14 119 ASN A N 1
ATOM 1931 C CA . ASN A 1 132 ? -29.234 -19.242 -10.432 1.00 62.22 119 ASN A CA 1
ATOM 1932 C C . ASN A 1 132 ? -29.887 -18.098 -11.211 1.00 57.72 119 ASN A C 1
ATOM 1933 O O . ASN A 1 132 ? -29.265 -17.529 -12.100 1.00 58.96 119 ASN A O 1
ATOM 1944 N N . GLU A 1 133 ? -31.122 -17.745 -10.872 1.00 47.75 120 GLU A N 1
ATOM 1945 C CA . GLU A 1 133 ? -31.928 -16.894 -11.744 1.00 37.79 120 GLU A CA 1
ATOM 1946 C C . GLU A 1 133 ? -31.393 -15.475 -11.940 1.00 43.58 120 GLU A C 1
ATOM 1947 O O . GLU A 1 133 ? -31.380 -14.978 -13.065 1.00 52.46 120 GLU A O 1
ATOM 1959 N N . ILE A 1 134 ? -30.963 -14.814 -10.868 1.00 37.23 121 ILE A N 1
ATOM 1960 C CA . ILE A 1 134 ? -30.503 -13.433 -10.995 1.00 40.67 121 ILE A CA 1
ATOM 1961 C C . ILE A 1 134 ? -29.172 -13.371 -11.746 1.00 43.99 121 ILE A C 1
ATOM 1962 O O . ILE A 1 134 ? -29.002 -12.539 -12.637 1.00 39.65 121 ILE A O 1
ATOM 1978 N N . VAL A 1 135 ? -28.232 -14.245 -11.395 1.00 32.38 122 VAL A N 1
ATOM 1979 C CA . VAL A 1 135 ? -26.917 -14.215 -12.028 1.00 37.12 122 VAL A CA 1
ATOM 1980 C C . VAL A 1 135 ? -27.042 -14.593 -13.505 1.00 34.86 122 VAL A C 1
ATOM 1981 O O . VAL A 1 135 ? -26.321 -14.065 -14.347 1.00 36.57 122 VAL A O 1
ATOM 1994 N N . GLU A 1 136 ? -27.966 -15.497 -13.816 1.00 27.44 123 GLU A N 1
ATOM 1995 C CA . GLU A 1 136 ? -28.240 -15.863 -15.205 1.00 42.64 123 GLU A CA 1
ATOM 1996 C C . GLU A 1 136 ? -28.809 -14.679 -15.975 1.00 37.13 123 GLU A C 1
ATOM 1997 O O . GLU A 1 136 ? -28.450 -14.445 -17.126 1.00 33.19 123 GLU A O 1
ATOM 2009 N N . LYS A 1 137 ? -29.705 -13.938 -15.331 1.00 37.97 124 LYS A N 1
ATOM 2010 C CA . LYS A 1 137 ? -30.382 -12.817 -15.972 1.00 36.38 124 LYS A CA 1
ATOM 2011 C C . LYS A 1 137 ? -29.385 -11.703 -16.287 1.00 30.61 124 LYS A C 1
ATOM 2012 O O . LYS A 1 137 ? -29.460 -11.073 -17.340 1.00 36.47 124 LYS A O 1
ATOM 2031 N N . ILE A 1 138 ? -28.447 -11.469 -15.372 1.00 30.08 125 ILE A N 1
ATOM 2032 C CA . ILE A 1 138 ? -27.400 -10.469 -15.583 1.00 30.99 125 ILE A CA 1
ATOM 2033 C C . ILE A 1 138 ? -26.377 -10.956 -16.607 1.00 34.00 125 ILE A C 1
ATOM 2034 O O . ILE A 1 138 ? -25.904 -10.178 -17.436 1.00 37.68 125 ILE A O 1
ATOM 2050 N N . SER A 1 139 ? -26.048 -12.244 -16.555 1.00 29.17 126 SER A N 1
ATOM 2051 C CA . SER A 1 139 ? -25.006 -12.804 -17.415 1.00 34.19 126 SER A CA 1
ATOM 2052 C C . SER A 1 139 ? -25.457 -12.872 -18.873 1.00 36.27 126 SER A C 1
ATOM 2053 O O . SER A 1 139 ? -24.630 -12.810 -19.787 1.00 38.79 126 SER A O 1
ATOM 2061 N N . ASN A 1 140 ? -26.765 -13.018 -19.077 1.00 32.24 127 ASN A N 1
ATOM 2062 C CA . ASN A 1 140 ? -27.369 -12.925 -20.405 1.00 29.43 127 ASN A CA 1
ATOM 2063 C C . ASN A 1 140 ? -26.840 -11.710 -21.155 1.00 27.15 127 ASN A C 1
ATOM 2064 O O . ASN A 1 140 ? -26.861 -10.600 -20.628 1.00 44.71 127 ASN A O 1
ATOM 2075 N N . ASN A 1 141 ? -26.363 -11.925 -22.378 1.00 29.89 128 ASN A N 1
ATOM 2076 C CA . ASN A 1 141 ? -25.747 -10.861 -23.168 1.00 39.14 128 ASN A CA 1
ATOM 2077 C C . ASN A 1 141 ? -24.636 -10.179 -22.381 1.00 31.56 128 ASN A C 1
ATOM 2078 O O . ASN A 1 141 ? -24.518 -8.955 -22.387 1.00 44.21 128 ASN A O 1
ATOM 2089 N N . GLY A 1 142 ? -23.832 -10.988 -21.697 1.00 26.48 129 GLY A N 1
ATOM 2090 C CA . GLY A 1 142 ? -22.759 -10.489 -20.858 1.00 28.59 129 GLY A CA 1
ATOM 2091 C C . GLY A 1 142 ? -21.839 -9.521 -21.574 1.00 25.84 129 GLY A C 1
ATOM 2092 O O . GLY A 1 142 ? -21.305 -8.597 -20.962 1.00 36.69 129 GLY A O 1
ATOM 2096 N N . LYS A 1 143 ? -21.654 -9.734 -22.871 1.00 27.58 130 LYS A N 1
ATOM 2097 C CA . LYS A 1 143 ? -20.794 -8.871 -23.671 1.00 41.61 130 LYS A CA 1
ATOM 2098 C C . LYS A 1 143 ? -21.251 -7.420 -23.601 1.00 36.84 130 LYS A C 1
ATOM 2099 O O . LYS A 1 143 ? -20.441 -6.517 -23.394 1.00 31.06 130 LYS A O 1
ATOM 2118 N N . ASP A 1 144 ? -22.551 -7.203 -23.777 1.00 32.52 131 ASP A N 1
ATOM 2119 C CA . ASP A 1 144 ? -23.116 -5.862 -23.696 1.00 34.94 131 ASP A CA 1
ATOM 2120 C C . ASP A 1 144 ? -22.917 -5.278 -22.301 1.00 35.81 131 ASP A C 1
ATOM 2121 O O . ASP A 1 144 ? -22.698 -4.077 -22.152 1.00 30.60 131 ASP A O 1
ATOM 2130 N N . PHE A 1 145 ? -22.985 -6.131 -21.283 1.00 31.30 132 PHE A N 1
ATOM 2131 C CA . PHE A 1 145 ? -22.770 -5.680 -19.914 1.00 31.98 132 PHE A CA 1
ATOM 2132 C C . PHE A 1 145 ? -21.320 -5.258 -19.715 1.00 28.52 132 PHE A C 1
ATOM 2133 O O . PHE A 1 145 ? -21.050 -4.198 -19.149 1.00 25.22 132 PHE A O 1
ATOM 2150 N N . ILE A 1 146 ? -20.388 -6.084 -20.183 1.00 24.95 133 ILE A N 1
ATOM 2151 C CA . ILE A 1 146 ? -18.968 -5.761 -20.076 1.00 28.00 133 ILE A CA 1
ATOM 2152 C C . ILE A 1 146 ? -18.672 -4.465 -20.825 1.00 35.57 133 ILE A C 1
ATOM 2153 O O . ILE A 1 146 ? -17.990 -3.582 -20.304 1.00 32.72 133 ILE A O 1
ATOM 2169 N N . ASP A 1 147 ? -19.191 -4.354 -22.045 1.00 30.72 134 ASP A N 1
ATOM 2170 C CA . ASP A 1 147 ? -18.995 -3.160 -22.861 1.00 33.97 134 ASP A CA 1
ATOM 2171 C C . ASP A 1 147 ? -19.507 -1.905 -22.152 1.00 42.68 134 ASP A C 1
ATOM 2172 O O . ASP A 1 147 ? -18.960 -0.817 -22.328 1.00 36.90 134 ASP A O 1
ATOM 2181 N N . PHE A 1 148 ? -20.552 -2.064 -21.346 1.00 37.15 135 PHE A N 1
ATOM 2182 C CA . PHE A 1 148 ? -21.154 -0.937 -20.643 1.00 29.43 135 PHE A CA 1
ATOM 2183 C C . PHE A 1 148 ? -20.237 -0.392 -19.545 1.00 32.75 135 PHE A C 1
ATOM 2184 O O . PHE A 1 148 ? -20.148 0.820 -19.360 1.00 41.30 135 PHE A O 1
ATOM 2201 N N . ILE A 1 149 ? -19.555 -1.283 -18.826 1.00 34.02 136 ILE A N 1
ATOM 2202 C CA . ILE A 1 149 ? -18.719 -0.873 -17.695 1.00 29.45 136 ILE A CA 1
ATOM 2203 C C . ILE A 1 149 ? -17.234 -0.757 -18.045 1.00 38.30 136 ILE A C 1
ATOM 2204 O O . ILE A 1 149 ? -16.459 -0.198 -17.268 1.00 34.80 136 ILE A O 1
ATOM 2220 N N . ASP A 1 150 ? -16.838 -1.280 -19.203 1.00 40.31 137 ASP A N 1
ATOM 2221 C CA . ASP A 1 150 ? -15.434 -1.257 -19.609 1.00 50.76 137 ASP A CA 1
ATOM 2222 C C . ASP A 1 150 ? -15.159 -0.100 -20.565 1.00 51.92 137 ASP A C 1
ATOM 2223 O O . ASP A 1 150 ? -15.601 -0.110 -21.714 1.00 57.04 137 ASP A O 1
ATOM 2232 N N . SER B 2 3 ? -48.783 -1.894 -15.334 1.00 95.64 69 SER B N 1
ATOM 2233 C CA . SER B 2 3 ? -49.277 -1.653 -13.985 1.00 97.81 69 SER B CA 1
ATOM 2234 C C . SER B 2 3 ? -48.105 -1.383 -13.039 1.00 112.23 69 SER B C 1
ATOM 2235 O O . SER B 2 3 ? -47.044 -0.933 -13.476 1.00 125.46 69 SER B O 1
ATOM 2242 N N . THR B 2 4 ? -48.291 -1.664 -11.752 1.00 96.04 70 THR B N 1
ATOM 2243 C CA . THR B 2 4 ? -47.368 -1.200 -10.722 1.00 79.19 70 THR B CA 1
ATOM 2244 C C . THR B 2 4 ? -46.416 -2.283 -10.215 1.00 63.69 70 THR B C 1
ATOM 2245 O O . THR B 2 4 ? -46.820 -3.208 -9.506 1.00 56.69 70 THR B O 1
ATOM 2256 N N . MET B 2 5 ? -45.146 -2.151 -10.589 1.00 64.33 71 MET B N 1
ATOM 2257 C CA . MET B 2 5 ? -44.070 -2.945 -10.005 1.00 68.16 71 MET B CA 1
ATOM 2258 C C . MET B 2 5 ? -44.037 -2.816 -8.490 1.00 68.00 71 MET B C 1
ATOM 2259 O O . MET B 2 5 ? -44.514 -1.827 -7.936 1.00 73.84 71 MET B O 1
ATOM 2273 N N . GLY B 2 6 ? -43.451 -3.804 -7.822 1.00 57.24 72 GLY B N 1
ATOM 2274 C CA . GLY B 2 6 ? -43.089 -3.640 -6.428 1.00 46.21 72 GLY B CA 1
ATOM 2275 C C . GLY B 2 6 ? -42.117 -2.478 -6.337 1.00 48.93 72 GLY B C 1
ATOM 2276 O O . GLY B 2 6 ? -41.436 -2.158 -7.314 1.00 51.87 72 GLY B O 1
ATOM 2280 N N . GLN B 2 7 ? -42.051 -1.846 -5.171 1.00 44.40 73 GLN B N 1
ATOM 2281 C CA . GLN B 2 7 ? -41.276 -0.618 -4.999 1.00 49.32 73 GLN B CA 1
ATOM 2282 C C . GLN B 2 7 ? -39.800 -0.797 -5.351 1.00 45.77 73 GLN B C 1
ATOM 2283 O O . GLN B 2 7 ? -39.208 0.055 -6.017 1.00 44.40 73 GLN B O 1
ATOM 2297 N N . VAL B 2 8 ? -39.214 -1.904 -4.902 1.00 38.76 74 VAL B N 1
ATOM 2298 C CA . VAL B 2 8 ? -37.796 -2.175 -5.124 1.00 36.23 74 VAL B CA 1
ATOM 2299 C C . VAL B 2 8 ? -37.456 -2.172 -6.615 1.00 35.14 74 VAL B C 1
ATOM 2300 O O . VAL B 2 8 ? -36.512 -1.505 -7.043 1.00 33.92 74 VAL B O 1
ATOM 2313 N N . GLY B 2 9 ? -38.226 -2.918 -7.401 1.00 36.03 75 GLY B N 1
ATOM 2314 C CA . GLY B 2 9 ? -38.026 -2.957 -8.838 1.00 44.30 75 GLY B CA 1
ATOM 2315 C C . GLY B 2 9 ? -38.286 -1.602 -9.467 1.00 41.28 75 GLY B C 1
ATOM 2316 O O . GLY B 2 9 ? -37.572 -1.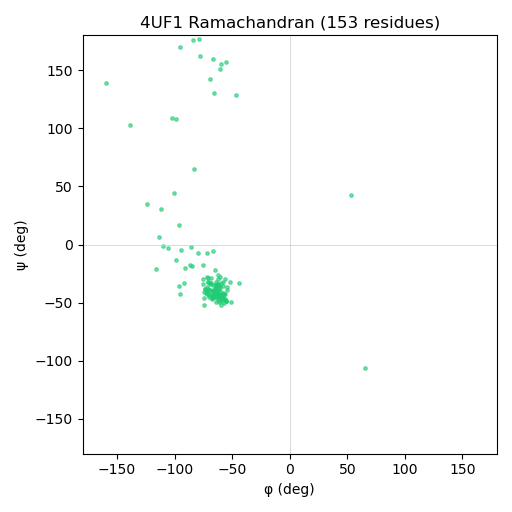181 -10.380 1.00 44.84 75 GLY B O 1
ATOM 2320 N N . ARG B 2 10 ? -39.312 -0.917 -8.970 1.00 38.32 76 ARG B N 1
ATOM 2321 C CA . ARG B 2 10 ? -39.650 0.419 -9.441 1.00 41.47 76 ARG B CA 1
ATOM 2322 C C . ARG B 2 10 ? -38.455 1.359 -9.264 1.00 47.61 76 ARG B C 1
ATOM 2323 O O . ARG B 2 10 ? -38.125 2.127 -10.166 1.00 43.02 76 ARG B O 1
ATOM 2344 N N . GLN B 2 11 ? -37.796 1.276 -8.111 1.00 37.18 77 GLN B N 1
ATOM 2345 C CA . GLN B 2 11 ? -36.645 2.131 -7.818 1.00 42.64 77 GLN B CA 1
ATOM 2346 C C . GLN B 2 11 ? -35.385 1.728 -8.591 1.00 43.10 77 GLN B C 1
ATOM 2347 O O . GLN B 2 11 ? -34.624 2.592 -9.025 1.00 34.17 77 GLN B O 1
ATOM 2361 N N . LEU B 2 12 ? -35.152 0.428 -8.753 1.00 36.22 78 LEU B N 1
ATOM 2362 C CA . LEU B 2 12 ? -33.990 -0.033 -9.510 1.00 43.33 78 LEU B CA 1
ATOM 2363 C C . LEU B 2 12 ? -34.080 0.430 -10.960 1.00 44.02 78 LEU B C 1
ATOM 2364 O O . LEU B 2 12 ? -33.065 0.729 -11.592 1.00 35.88 78 LEU B O 1
ATOM 2380 N N . ALA B 2 13 ? -35.301 0.486 -11.479 1.00 33.82 79 ALA B N 1
ATOM 2381 C CA . ALA B 2 13 ? -35.531 0.976 -12.830 1.00 41.79 79 ALA B CA 1
ATOM 2382 C C . ALA B 2 13 ? -35.280 2.481 -12.885 1.00 46.26 79 ALA B C 1
ATOM 2383 O O . ALA B 2 13 ? -34.719 2.989 -13.856 1.00 40.75 79 ALA B O 1
ATOM 2390 N N . ILE B 2 14 ? -35.700 3.186 -11.838 1.00 36.60 80 ILE B N 1
ATOM 2391 C CA . ILE B 2 14 ? -35.437 4.617 -11.719 1.00 47.20 80 ILE B CA 1
ATOM 2392 C C . ILE B 2 14 ? -33.930 4.878 -11.710 1.00 48.34 80 ILE B C 1
ATOM 2393 O O . ILE B 2 14 ? -33.433 5.699 -12.482 1.00 40.78 80 ILE B O 1
ATOM 2409 N N . ILE B 2 15 ? -33.206 4.180 -10.836 1.00 34.81 81 ILE B N 1
ATOM 2410 C CA . ILE B 2 15 ? -31.751 4.309 -10.771 1.00 40.89 81 ILE B CA 1
ATOM 2411 C C . ILE B 2 15 ? -31.136 3.949 -12.120 1.00 45.87 81 ILE B C 1
ATOM 2412 O O . ILE B 2 15 ? -30.220 4.621 -12.594 1.00 40.84 81 ILE B O 1
ATOM 2428 N N . GLY B 2 16 ? -31.646 2.881 -12.727 1.00 36.66 82 GLY B N 1
ATOM 2429 C CA . GLY B 2 16 ? -31.175 2.431 -14.024 1.00 36.06 82 GLY B CA 1
ATOM 2430 C C . GLY B 2 16 ? -31.268 3.509 -15.088 1.00 50.03 82 GLY B C 1
ATOM 2431 O O . GLY B 2 16 ? -30.321 3.723 -15.846 1.00 51.28 82 GLY B O 1
ATOM 2435 N N . ASP B 2 17 ? -32.411 4.185 -15.150 1.00 49.31 83 ASP B N 1
ATOM 2436 C CA . ASP B 2 17 ? -32.594 5.291 -16.085 1.00 47.18 83 ASP B CA 1
ATOM 2437 C C . ASP B 2 17 ? -31.561 6.376 -15.838 1.00 54.02 83 ASP B C 1
ATOM 2438 O O . ASP B 2 17 ? -30.963 6.901 -16.779 1.00 62.22 83 ASP B O 1
ATOM 2447 N N . ASP B 2 18 ? -31.349 6.706 -14.568 1.00 51.33 84 ASP B N 1
ATOM 2448 C CA . ASP B 2 18 ? -30.442 7.784 -14.217 1.00 49.50 84 ASP B CA 1
ATOM 2449 C C . ASP B 2 18 ? -29.017 7.391 -14.588 1.00 43.83 84 ASP B C 1
ATOM 2450 O O . ASP B 2 18 ? -28.297 8.198 -15.150 1.00 53.12 84 ASP B O 1
ATOM 2459 N N . ILE B 2 19 ? -28.625 6.150 -14.304 1.00 37.85 85 ILE B N 1
ATOM 2460 C CA . ILE B 2 19 ? -27.295 5.666 -14.683 1.00 39.48 85 ILE B CA 1
ATOM 2461 C C . ILE B 2 19 ? -27.084 5.851 -16.183 1.00 53.90 85 ILE B C 1
ATOM 2462 O O . ILE B 2 19 ? -26.056 6.369 -16.620 1.00 60.40 85 ILE B O 1
ATOM 2478 N N . ASN B 2 20 ? -28.075 5.420 -16.958 1.00 66.34 86 ASN B N 1
ATOM 2479 C CA . ASN B 2 20 ? -28.052 5.541 -18.413 1.00 58.90 86 ASN B CA 1
ATOM 2480 C C . ASN B 2 20 ? -27.813 6.974 -18.880 1.00 68.04 86 ASN B C 1
ATOM 2481 O O . ASN B 2 20 ? -27.091 7.210 -19.849 1.00 78.97 86 ASN B O 1
ATOM 2492 N N . ARG B 2 21 ? -28.422 7.927 -18.182 1.00 58.65 87 ARG B N 1
ATOM 2493 C CA . ARG B 2 21 ? -28.378 9.330 -18.585 1.00 54.94 87 ARG B CA 1
ATOM 2494 C C . ARG B 2 21 ? -27.006 9.980 -18.404 1.00 58.99 87 ARG B C 1
ATOM 2495 O O . ARG B 2 21 ? -26.627 10.854 -19.182 1.00 76.98 87 ARG B O 1
ATOM 2516 N N . ARG B 2 22 ? -26.261 9.554 -17.387 1.00 78.36 88 ARG B N 1
ATOM 2517 C CA . ARG B 2 22 ? -24.988 10.198 -17.056 1.00 85.80 88 ARG B CA 1
ATOM 2518 C C . ARG B 2 22 ? -23.844 9.492 -17.780 1.00 91.74 88 ARG B C 1
ATOM 2519 O O . ARG B 2 22 ? -22.859 10.122 -18.165 1.00 102.65 88 ARG B O 1
ATOM 2540 N N . TYR B 2 23 ? -23.980 8.181 -17.960 1.00 86.91 89 TYR B N 1
ATOM 2541 C CA . TYR B 2 23 ? -22.992 7.398 -18.701 1.00 90.48 89 TYR B CA 1
ATOM 2542 C C . TYR B 2 23 ? -22.958 7.784 -20.184 1.00 116.82 89 TYR B C 1
ATOM 254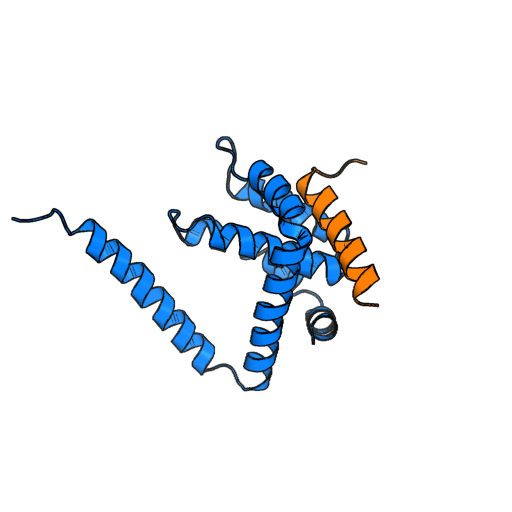3 O O . TYR B 2 23 ? -22.118 7.293 -20.937 1.00 132.58 89 TYR B O 1
ATOM 2561 N N . ASP B 2 24 ? -23.878 8.654 -20.599 1.00 124.33 90 ASP B N 1
ATOM 2562 C CA . ASP B 2 24 ? -23.882 9.185 -21.960 1.00 115.85 90 ASP B CA 1
ATOM 2563 C C . ASP B 2 24 ? -22.928 10.369 -22.083 1.00 94.31 90 ASP B C 1
ATOM 2564 O O . ASP B 2 24 ? -23.320 11.521 -21.890 1.00 85.56 90 ASP B O 1
#

InterPro domains:
  IPR021119 Poxvirus F1/C10 [PF11099] (12-174)
  IPR036834 Bcl-2-like superfamily [G3DSA:1.10.437.10] (1-137)

Radius of gyration: 17.32 Å; Cα contacts (8 Å, |Δi|>4): 105; chains: 2; bounding box: 44×37×54 Å

Solvent-accessible surface area: 10338 Å² total; per-residue (Å²): 152,79,126,124,127,80,118,87,82,114,95,102,102,87,99,123,95,48,89,86,67,49,53,32,118,76,170,153,51,90,123,127,77,92,52,14,49,66,74,51,112,116,2,7,90,110,1,18,162,74,27,121,149,50,1,55,45,0,21,86,62,1,66,89,151,148,36,80,33,67,67,8,40,62,78,0,18,54,0,1,102,132,25,60,80,32,0,0,5,1,0,0,33,0,0,9,33,24,0,48,109,99,17,63,149,103,104,126,46,90,16,84,77,0,38,41,99,96,0,52,106,68,14,65,91,100,24,174,82,16,52,108,46,5,100,175,112,37,36,63,2,0,101,25,0,22,101,1,0,66,26,2,46,157,170,87,155

CATH classification: 1.10.437.10

Organism: Deerpox virus (strain Mule deer/United States/W-848-83/1983) (NCBI:txid305674)

GO terms:
  GO:0033650 host cell mitochondrion (C, EXP)